Protein AF-A0A932B418-F1 (afdb_monomer)

Secondary structure (DSSP, 8-state):
-HHHHHHHHHHHHH-S-------TTHHHHHHHTT-SSHHHHHHHHHHHHHHHHS---

Radius of gyration: 13.18 Å; Cα contacts (8 Å, |Δi|>4): 29; chains: 1; bounding box: 28×29×33 Å

Mean predicted aligned error: 4.32 Å

Structure (mmCIF, N/CA/C/O backbone):
data_AF-A0A932B418-F1
#
_entry.id   AF-A0A932B418-F1
#
loop_
_atom_site.group_PDB
_atom_site.id
_atom_site.type_symbol
_atom_site.label_atom_id
_atom_site.label_alt_id
_atom_site.label_comp_id
_atom_site.label_asym_id
_atom_site.label_entity_id
_atom_site.label_seq_id
_atom_site.pdbx_PDB_ins_code
_atom_site.Cartn_x
_atom_site.Cartn_y
_atom_site.Cartn_z
_atom_site.occupancy
_atom_site.B_iso_or_equiv
_atom_site.auth_seq_id
_atom_site.auth_comp_id
_atom_site.auth_asym_id
_atom_site.auth_atom_id
_atom_site.pdbx_PDB_model_num
ATOM 1 N N . LEU A 1 1 ? 1.611 15.900 0.361 1.00 78.06 1 LEU A N 1
ATOM 2 C CA . LEU A 1 1 ? 0.373 16.613 0.795 1.00 78.06 1 LEU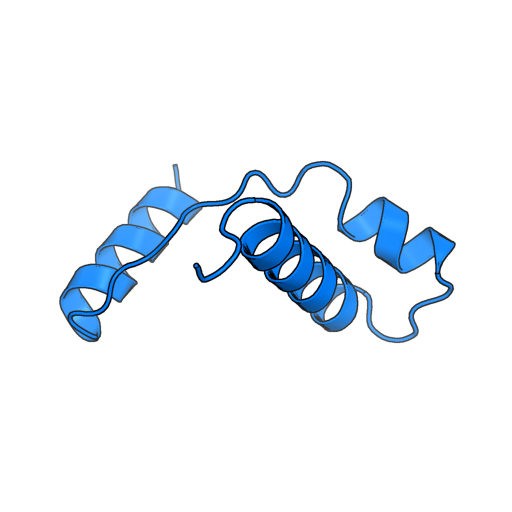 A CA 1
ATOM 3 C C . LEU A 1 1 ? -0.904 16.133 0.094 1.00 78.06 1 LEU A C 1
ATOM 5 O O . LEU A 1 1 ? -1.913 16.010 0.775 1.00 78.06 1 LEU A O 1
ATOM 9 N N . ARG A 1 2 ? -0.901 15.870 -1.225 1.00 90.69 2 ARG A N 1
ATOM 10 C CA . ARG A 1 2 ? -2.106 15.417 -1.955 1.00 90.69 2 ARG A CA 1
ATOM 11 C C . ARG A 1 2 ? -2.642 14.062 -1.465 1.00 90.69 2 ARG A C 1
ATOM 13 O O . ARG A 1 2 ? -3.821 13.987 -1.146 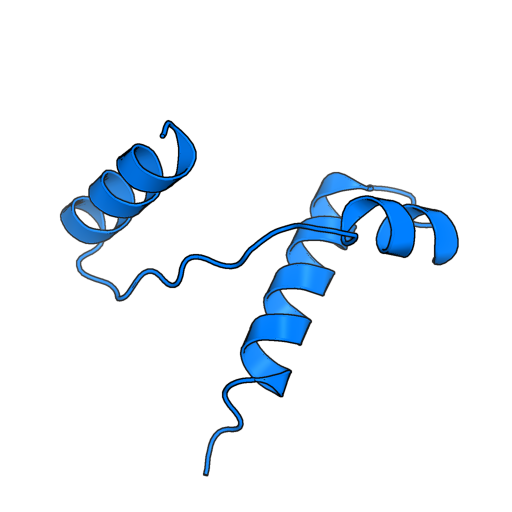1.00 90.69 2 ARG A O 1
ATOM 20 N N . ALA A 1 3 ? -1.771 13.063 -1.292 1.00 90.25 3 ALA A N 1
ATOM 21 C CA . ALA A 1 3 ? -2.146 11.741 -0.772 1.00 90.25 3 ALA A CA 1
ATOM 22 C C . ALA A 1 3 ? -2.815 11.814 0.615 1.00 90.25 3 ALA A C 1
ATOM 24 O O . ALA A 1 3 ? -3.907 11.296 0.799 1.00 90.25 3 ALA A O 1
ATOM 25 N N . ARG A 1 4 ? -2.240 12.584 1.551 1.00 91.38 4 ARG A N 1
ATOM 26 C CA . ARG A 1 4 ? -2.833 12.841 2.879 1.00 91.38 4 ARG A CA 1
ATOM 27 C C . ARG A 1 4 ? -4.244 13.430 2.816 1.00 91.38 4 ARG A C 1
ATOM 29 O O . ARG A 1 4 ? -5.128 13.021 3.561 1.00 91.38 4 ARG A O 1
ATOM 36 N N . LYS A 1 5 ? -4.472 14.404 1.925 1.00 95.50 5 LYS A N 1
ATOM 37 C CA . LYS A 1 5 ? -5.811 14.991 1.734 1.00 95.50 5 LYS A CA 1
ATOM 38 C C . LYS A 1 5 ? -6.796 13.957 1.196 1.00 95.50 5 LYS A C 1
ATOM 40 O O . LYS A 1 5 ? -7.916 13.887 1.691 1.00 95.50 5 LYS A O 1
ATOM 45 N N . PHE A 1 6 ? -6.369 13.154 0.227 1.00 95.19 6 PHE A N 1
ATOM 46 C CA . PHE A 1 6 ? -7.176 12.066 -0.313 1.00 95.19 6 PHE A CA 1
ATOM 47 C C . PHE A 1 6 ? -7.515 11.023 0.765 1.00 95.19 6 PHE A C 1
ATOM 49 O O . PHE A 1 6 ? -8.681 10.684 0.933 1.00 95.19 6 PHE A O 1
ATOM 56 N N . GLY A 1 7 ? -6.544 10.618 1.588 1.00 94.94 7 GLY A N 1
ATOM 57 C CA . GLY A 1 7 ? -6.779 9.734 2.734 1.00 94.94 7 GLY A CA 1
ATOM 58 C C . GLY A 1 7 ? -7.810 10.298 3.718 1.00 94.94 7 GLY A C 1
ATOM 59 O O . GLY A 1 7 ? -8.718 9.587 4.142 1.00 94.94 7 GLY A O 1
ATOM 60 N N . GLY A 1 8 ? -7.747 11.601 4.014 1.00 95.94 8 GLY A N 1
ATOM 61 C CA . GLY A 1 8 ? -8.765 12.284 4.820 1.00 95.94 8 GLY A CA 1
ATOM 62 C C . GLY A 1 8 ? -10.166 12.254 4.195 1.00 95.94 8 GLY A C 1
ATOM 63 O O . GLY A 1 8 ? -11.144 11.997 4.896 1.00 95.94 8 GLY A O 1
ATOM 64 N N . GLN A 1 9 ? -10.271 12.456 2.877 1.00 97.38 9 GLN A N 1
ATOM 65 C CA . GLN A 1 9 ? -11.542 12.344 2.149 1.00 97.38 9 GLN A CA 1
ATOM 66 C C . GLN A 1 9 ? -12.111 10.922 2.207 1.00 97.38 9 GLN A C 1
ATOM 68 O O . GLN A 1 9 ? -13.310 10.760 2.422 1.00 97.38 9 GLN A O 1
ATOM 73 N N . LEU A 1 10 ? -11.267 9.896 2.062 1.00 97.38 10 LEU A N 1
ATOM 74 C CA . LEU A 1 10 ? -11.682 8.496 2.169 1.00 97.38 10 LEU A CA 1
ATOM 75 C C . LEU A 1 10 ? -12.211 8.167 3.570 1.00 97.38 10 LEU A C 1
ATOM 77 O O . LEU A 1 10 ? -13.299 7.602 3.682 1.00 97.38 10 LEU A O 1
ATOM 81 N N . ARG A 1 11 ? -11.498 8.592 4.626 1.00 96.75 11 ARG A N 1
ATOM 82 C CA . ARG A 1 11 ? -11.946 8.418 6.021 1.00 96.75 11 ARG A CA 1
ATOM 83 C C . ARG A 1 11 ? -13.329 9.025 6.243 1.00 96.75 11 ARG A C 1
ATOM 85 O O . ARG A 1 11 ? -14.204 8.354 6.775 1.00 96.75 11 ARG A O 1
ATOM 92 N N . GLY A 1 12 ? -13.539 10.270 5.808 1.00 96.88 12 GLY A N 1
ATOM 93 C CA . GLY A 1 12 ? -14.819 10.963 5.986 1.00 96.88 12 GLY A CA 1
ATOM 94 C C . GLY A 1 12 ? -15.958 10.387 5.141 1.00 96.88 12 GLY A C 1
ATOM 95 O O . GLY A 1 12 ? -17.096 10.350 5.589 1.00 96.88 12 GLY A O 1
ATOM 96 N N . ARG A 1 13 ? -15.670 9.921 3.920 1.00 97.81 13 ARG A N 1
ATOM 97 C CA . ARG A 1 13 ? -16.695 9.387 3.012 1.00 97.81 13 ARG A CA 1
ATOM 98 C C . ARG A 1 13 ? -17.166 7.991 3.411 1.00 97.81 13 ARG A C 1
ATOM 100 O O . ARG A 1 13 ? -18.358 7.714 3.332 1.00 97.81 13 ARG A O 1
ATOM 107 N N . PHE A 1 14 ? -16.238 7.114 3.785 1.00 96.94 14 PHE A N 1
ATOM 108 C CA . PHE A 1 14 ? -16.529 5.696 4.007 1.00 96.94 14 PHE A CA 1
ATOM 109 C C . PHE A 1 14 ? -16.597 5.310 5.483 1.00 96.94 14 PHE A C 1
ATOM 111 O O . PHE A 1 14 ? -17.072 4.222 5.784 1.00 96.94 14 PHE A O 1
ATOM 118 N N . HIS A 1 15 ? -16.164 6.184 6.396 1.00 94.88 15 HIS A N 1
ATOM 119 C CA . HIS A 1 15 ? -16.114 5.914 7.838 1.00 94.88 15 HIS A CA 1
ATOM 120 C C . HIS A 1 15 ? -15.286 4.666 8.195 1.00 94.88 15 HIS A C 1
ATOM 122 O O . HIS A 1 15 ? -15.524 4.020 9.212 1.00 94.88 15 HIS A O 1
ATOM 128 N N . LEU A 1 16 ? -14.297 4.337 7.359 1.00 95.31 16 LEU A N 1
ATOM 129 C CA . LEU A 1 16 ? -13.372 3.227 7.571 1.00 95.31 16 LEU A CA 1
ATOM 130 C C . LEU A 1 16 ? -11.973 3.747 7.935 1.00 95.31 16 LEU A C 1
ATOM 132 O O . LEU A 1 16 ? -11.592 4.843 7.499 1.00 95.31 16 LEU A O 1
ATOM 136 N N . PRO A 1 17 ? -11.182 2.971 8.702 1.00 92.44 17 PRO A N 1
ATOM 137 C CA . PRO A 1 17 ? -9.766 3.252 8.890 1.00 92.44 17 PRO A CA 1
ATOM 138 C C . PRO A 1 17 ? -9.047 3.345 7.541 1.00 92.44 17 PRO A C 1
ATOM 140 O O . PRO A 1 17 ? -9.255 2.528 6.649 1.00 92.44 17 PRO A O 1
ATOM 143 N N . VAL A 1 18 ? -8.182 4.348 7.399 1.00 93.81 18 VAL A N 1
ATOM 144 C CA . VAL A 1 18 ? -7.305 4.497 6.229 1.00 93.81 18 VAL A CA 1
ATOM 145 C C . VAL A 1 18 ? -5.877 4.527 6.734 1.00 93.81 18 VAL A C 1
ATOM 147 O O . VAL A 1 18 ? -5.526 5.420 7.513 1.00 93.81 18 VAL A O 1
ATOM 150 N N . HIS A 1 19 ? -5.082 3.561 6.290 1.00 91.00 19 HIS A N 1
ATOM 151 C CA . HIS A 1 19 ? -3.664 3.444 6.601 1.00 91.00 19 HIS A CA 1
ATOM 152 C C . HIS A 1 19 ? -2.857 4.061 5.460 1.00 91.00 19 HIS A C 1
ATOM 154 O O . HIS A 1 19 ? -3.081 3.745 4.294 1.00 91.00 19 HIS A O 1
ATOM 160 N N . GLU A 1 20 ? -1.958 4.983 5.790 1.00 89.25 20 GLU A N 1
ATOM 161 C CA . GLU A 1 20 ? -1.041 5.572 4.816 1.00 89.25 20 GLU A CA 1
ATOM 162 C C . GLU A 1 20 ? 0.260 4.765 4.837 1.00 89.25 20 GLU A C 1
ATOM 164 O O . GLU A 1 20 ? 0.866 4.620 5.898 1.00 89.25 20 GLU A O 1
ATOM 169 N N . VAL A 1 21 ? 0.668 4.242 3.680 1.00 84.44 21 VAL A N 1
ATOM 170 C CA . VAL A 1 21 ? 1.910 3.476 3.495 1.00 84.44 21 VAL A CA 1
ATOM 171 C C . VAL A 1 21 ? 2.852 4.298 2.615 1.00 84.44 21 VAL A C 1
ATOM 173 O O . VAL A 1 21 ? 2.401 4.968 1.683 1.00 84.44 21 VAL A O 1
ATOM 176 N N . ASP A 1 22 ? 4.148 4.297 2.930 1.00 83.38 22 ASP A N 1
ATOM 177 C CA . ASP A 1 22 ? 5.162 4.933 2.084 1.00 83.38 22 ASP A CA 1
ATOM 178 C C . ASP A 1 22 ? 5.440 4.030 0.874 1.00 83.38 22 ASP A C 1
ATOM 180 O O . ASP A 1 22 ? 5.856 2.890 1.038 1.00 83.38 22 ASP A O 1
ATOM 184 N N . GLU A 1 23 ? 5.195 4.527 -0.338 1.00 79.19 23 GLU A N 1
ATOM 185 C CA . GLU A 1 23 ? 5.215 3.725 -1.572 1.00 79.19 23 GLU A CA 1
ATOM 186 C C . GLU A 1 23 ? 6.629 3.388 -2.081 1.00 79.19 23 GLU A C 1
ATOM 188 O O . GLU A 1 23 ? 6.805 2.730 -3.105 1.00 79.19 23 GLU A O 1
ATOM 193 N N . ARG A 1 24 ? 7.676 3.846 -1.392 1.00 78.50 24 ARG A N 1
ATOM 194 C CA . ARG A 1 24 ? 9.055 3.694 -1.869 1.00 78.50 24 ARG A CA 1
ATOM 195 C C . ARG A 1 24 ? 9.337 2.243 -2.259 1.00 78.50 24 ARG A C 1
ATOM 197 O O . ARG A 1 24 ? 9.211 1.343 -1.443 1.00 78.50 24 ARG A O 1
ATOM 204 N N . TYR A 1 25 ? 9.773 2.078 -3.508 1.00 80.69 25 TYR A N 1
ATOM 205 C CA . TYR A 1 25 ? 10.210 0.826 -4.134 1.00 80.69 25 TYR A CA 1
ATOM 206 C C . TYR A 1 25 ? 9.122 -0.101 -4.711 1.00 80.69 25 TYR A C 1
ATOM 208 O O . TYR A 1 25 ? 9.493 -0.988 -5.477 1.00 80.69 25 TYR A O 1
ATOM 216 N N . SER A 1 26 ? 7.820 0.142 -4.504 1.00 82.50 26 SER A N 1
ATOM 217 C CA . SER A 1 26 ? 6.751 -0.745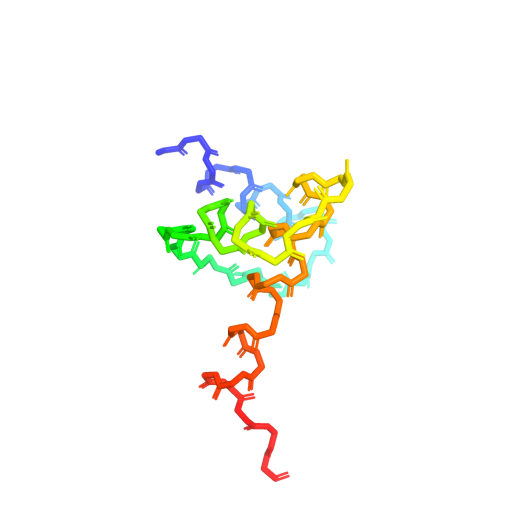 -5.018 1.00 82.50 26 SER A CA 1
ATOM 218 C C . SER A 1 26 ? 6.752 -0.884 -6.551 1.00 82.50 26 SER A C 1
ATOM 220 O O . SER A 1 26 ? 6.671 -1.990 -7.083 1.00 82.50 26 SER A O 1
ATOM 222 N N . THR A 1 27 ? 6.932 0.219 -7.285 1.00 84.50 27 THR A N 1
ATOM 2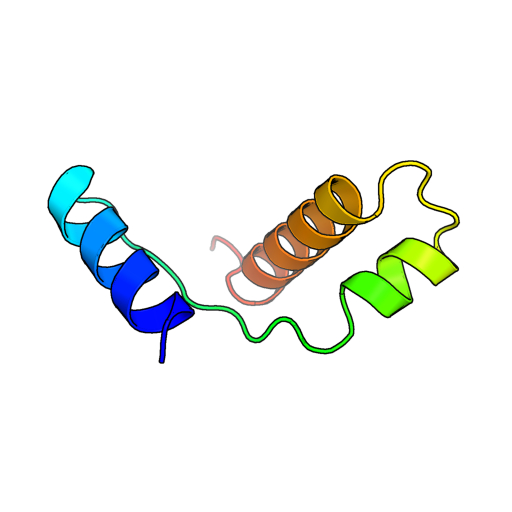23 C CA . THR A 1 27 ? 6.985 0.197 -8.757 1.00 84.50 27 THR A CA 1
ATOM 224 C C . THR A 1 27 ? 8.253 -0.481 -9.270 1.00 84.50 27 THR A C 1
ATOM 226 O O . THR A 1 27 ? 8.220 -1.189 -10.274 1.00 84.50 27 T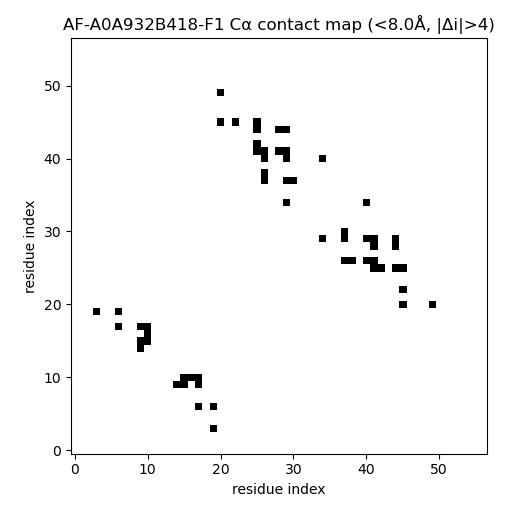HR A O 1
ATOM 229 N N . THR A 1 28 ? 9.378 -0.304 -8.573 1.00 88.06 28 THR A N 1
ATOM 230 C CA . THR A 1 28 ? 10.640 -0.979 -8.909 1.00 88.06 28 THR A CA 1
ATOM 231 C C . THR A 1 28 ? 10.499 -2.491 -8.750 1.00 88.06 28 THR A C 1
ATOM 233 O O . THR A 1 28 ? 10.933 -3.241 -9.622 1.00 88.06 28 THR A O 1
ATOM 236 N N . GLU A 1 29 ? 9.853 -2.941 -7.675 1.00 87.62 29 GLU A N 1
ATOM 237 C CA . GLU A 1 29 ? 9.552 -4.355 -7.448 1.00 87.62 29 GLU A CA 1
ATOM 238 C C . GLU A 1 29 ? 8.551 -4.906 -8.469 1.00 87.62 29 GLU A C 1
ATOM 240 O O . GLU A 1 29 ? 8.755 -5.999 -8.994 1.00 87.62 29 GLU A O 1
ATOM 245 N N . ALA A 1 30 ? 7.512 -4.146 -8.825 1.00 89.88 30 ALA A N 1
ATOM 246 C CA . ALA A 1 30 ? 6.577 -4.535 -9.880 1.00 89.88 30 ALA A CA 1
ATOM 247 C C . ALA A 1 30 ? 7.297 -4.762 -11.224 1.00 89.88 30 ALA A C 1
ATOM 249 O O . ALA A 1 30 ? 7.056 -5.769 -11.894 1.00 89.88 30 ALA A O 1
ATOM 250 N N . ILE A 1 31 ? 8.228 -3.873 -11.591 1.00 90.88 31 ILE A N 1
ATOM 251 C CA . ILE A 1 31 ? 9.061 -4.019 -12.795 1.00 90.88 31 ILE A CA 1
ATOM 252 C C . ILE A 1 31 ? 9.970 -5.249 -12.685 1.00 90.88 31 ILE A C 1
ATOM 254 O O . ILE A 1 31 ? 10.038 -6.038 -13.627 1.00 90.88 31 ILE A O 1
ATOM 258 N N . ALA A 1 32 ? 10.648 -5.439 -11.548 1.00 91.44 32 ALA A N 1
ATOM 259 C CA . ALA A 1 32 ? 11.544 -6.577 -11.325 1.00 91.44 32 ALA A CA 1
ATOM 260 C C . ALA A 1 32 ? 10.810 -7.927 -11.405 1.00 91.44 32 ALA A C 1
ATOM 262 O O . ALA A 1 32 ? 11.359 -8.900 -11.918 1.00 91.44 32 ALA A O 1
ATOM 263 N N . ASN A 1 33 ? 9.548 -7.963 -10.975 1.00 89.56 33 ASN A N 1
ATOM 264 C CA . ASN A 1 33 ? 8.672 -9.129 -11.075 1.00 89.56 33 ASN A CA 1
ATOM 265 C C . ASN A 1 33 ? 8.075 -9.334 -12.481 1.00 89.56 33 ASN A C 1
ATOM 267 O O . ASN A 1 33 ? 7.282 -10.253 -12.683 1.00 89.56 33 ASN A O 1
ATOM 271 N N . GLY A 1 34 ? 8.430 -8.496 -13.463 1.00 91.44 34 GLY A N 1
ATOM 272 C CA . GLY A 1 34 ? 7.935 -8.602 -14.835 1.00 91.44 34 GLY A CA 1
ATOM 273 C C . GLY A 1 34 ? 6.438 -8.320 -14.961 1.00 91.44 34 GLY A C 1
ATOM 274 O O . GLY A 1 34 ? 5.773 -8.902 -15.822 1.00 91.44 34 GLY 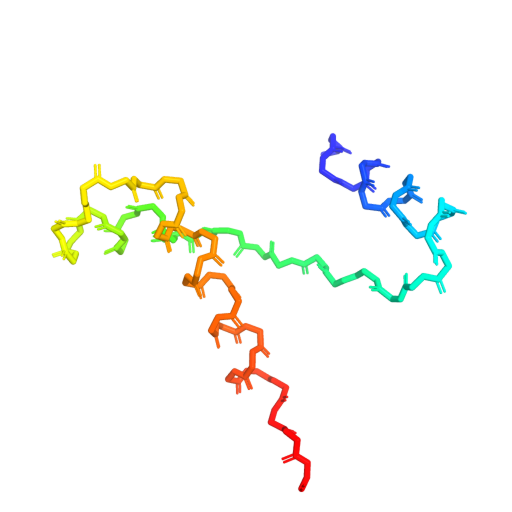A O 1
ATOM 275 N N . ALA A 1 35 ? 5.884 -7.467 -14.093 1.00 92.56 35 ALA A N 1
ATOM 276 C CA . ALA A 1 35 ? 4.459 -7.182 -14.092 1.00 92.56 35 ALA A CA 1
ATOM 277 C C . ALA A 1 35 ? 4.012 -6.544 -15.415 1.00 92.56 35 ALA A C 1
ATOM 279 O O . ALA A 1 35 ? 4.588 -5.569 -15.898 1.00 92.56 35 ALA A O 1
ATOM 280 N N . ARG A 1 36 ? 2.934 -7.090 -15.988 1.00 91.31 36 ARG A N 1
ATOM 281 C CA . ARG A 1 36 ? 2.299 -6.548 -17.197 1.00 91.31 36 ARG A CA 1
ATOM 282 C C . ARG A 1 36 ? 1.563 -5.233 -16.927 1.00 91.31 36 ARG A C 1
ATOM 284 O O . ARG A 1 36 ? 1.512 -4.380 -17.806 1.00 91.31 36 ARG A O 1
ATOM 291 N N . ASP A 1 37 ? 0.987 -5.103 -15.735 1.00 94.31 37 ASP A N 1
ATOM 292 C CA . ASP A 1 37 ? 0.322 -3.897 -15.242 1.00 94.31 37 ASP A CA 1
ATOM 293 C C . ASP A 1 37 ? 1.043 -3.439 -13.973 1.00 94.31 37 ASP A C 1
ATOM 295 O O . ASP A 1 37 ? 0.965 -4.088 -12.926 1.00 94.31 37 ASP A O 1
ATOM 299 N N . LEU A 1 38 ? 1.799 -2.350 -14.103 1.00 90.88 38 LEU A N 1
ATOM 300 C CA . LEU A 1 38 ? 2.633 -1.838 -13.023 1.00 90.88 38 LEU A CA 1
ATOM 301 C C . LEU A 1 38 ? 1.802 -1.219 -11.900 1.00 90.88 38 LEU A C 1
ATOM 303 O O . LEU A 1 38 ? 2.204 -1.331 -10.745 1.00 90.88 38 LEU A O 1
ATOM 307 N N . ASP A 1 39 ? 0.653 -0.616 -12.203 1.00 91.06 39 ASP A N 1
ATOM 308 C CA . ASP A 1 39 ? -0.178 0.061 -11.205 1.00 91.06 39 ASP A CA 1
ATOM 309 C C . ASP A 1 39 ? -0.872 -0.969 -10.312 1.00 91.06 39 ASP A C 1
ATOM 311 O O . ASP A 1 39 ? -0.796 -0.899 -9.082 1.00 91.06 39 ASP A O 1
ATOM 315 N N . ALA A 1 40 ? -1.486 -1.984 -10.927 1.00 92.56 40 ALA A N 1
ATOM 316 C CA . ALA A 1 40 ? -2.131 -3.068 -10.193 1.00 92.56 40 ALA A CA 1
ATOM 317 C C . ALA A 1 40 ? -1.118 -3.867 -9.357 1.00 92.56 40 ALA A C 1
ATOM 319 O O . ALA A 1 40 ? -1.388 -4.198 -8.200 1.00 92.56 40 ALA A O 1
ATOM 320 N N . ALA A 1 41 ? 0.063 -4.147 -9.919 1.00 94.12 41 ALA A N 1
ATOM 321 C CA . ALA A 1 41 ? 1.122 -4.847 -9.202 1.00 94.12 41 ALA A CA 1
ATOM 322 C C . ALA A 1 41 ? 1.683 -4.013 -8.042 1.00 94.12 41 ALA A C 1
ATOM 324 O O . ALA A 1 41 ? 1.839 -4.542 -6.943 1.00 94.12 41 ALA A O 1
ATOM 325 N N . SER A 1 42 ? 1.913 -2.711 -8.241 1.00 91.25 42 SER A N 1
ATOM 326 C CA . SER A 1 42 ? 2.368 -1.813 -7.170 1.00 91.25 42 SER A CA 1
ATOM 327 C C . SER A 1 42 ? 1.346 -1.761 -6.030 1.00 91.25 42 SER A C 1
ATOM 329 O O . SER A 1 42 ? 1.719 -1.894 -4.867 1.00 91.25 42 SER A O 1
ATOM 331 N N . ALA A 1 43 ? 0.047 -1.669 -6.341 1.00 91.88 43 ALA A N 1
ATOM 332 C CA . ALA A 1 43 ? -1.013 -1.702 -5.332 1.00 91.88 43 ALA A CA 1
ATOM 333 C C . ALA A 1 43 ? -1.049 -3.027 -4.548 1.00 91.88 43 ALA A C 1
ATOM 335 O O . ALA A 1 43 ? -1.220 -3.016 -3.328 1.00 91.88 43 ALA A O 1
ATOM 336 N N . ALA A 1 44 ? -0.857 -4.165 -5.225 1.00 92.94 44 ALA A N 1
ATOM 337 C CA . ALA A 1 44 ? -0.789 -5.474 -4.577 1.00 92.94 44 ALA A CA 1
ATOM 338 C C . ALA A 1 44 ? 0.427 -5.595 -3.643 1.00 92.94 44 ALA A C 1
ATOM 340 O O . ALA A 1 44 ? 0.298 -6.121 -2.539 1.00 92.94 44 ALA A O 1
ATOM 341 N N . ILE A 1 45 ? 1.582 -5.062 -4.051 1.00 92.12 45 ILE A N 1
ATOM 342 C CA . ILE A 1 45 ? 2.801 -5.022 -3.232 1.00 92.12 45 ILE A CA 1
ATOM 343 C C . ILE A 1 45 ? 2.572 -4.192 -1.964 1.00 92.12 45 I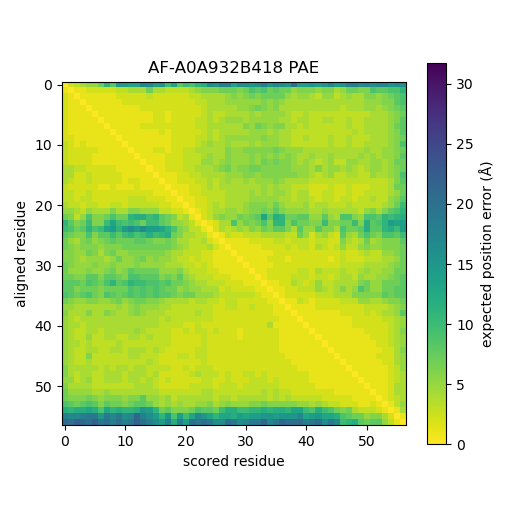LE A C 1
ATOM 345 O O . ILE A 1 45 ? 2.846 -4.670 -0.864 1.00 92.12 45 ILE A O 1
ATOM 349 N N . LEU A 1 46 ? 1.989 -2.995 -2.087 1.00 90.69 46 LEU A N 1
ATOM 350 C CA . LEU A 1 46 ? 1.658 -2.151 -0.931 1.00 90.69 46 LEU A CA 1
ATOM 351 C C . LEU A 1 46 ? 0.690 -2.844 0.036 1.00 90.69 46 LEU A C 1
ATOM 353 O O . LEU A 1 46 ? 0.843 -2.744 1.254 1.00 90.69 46 LEU A O 1
ATOM 357 N N . LEU A 1 47 ? -0.300 -3.565 -0.496 1.00 91.38 47 LEU A N 1
ATOM 358 C CA . LEU A 1 47 ? -1.239 -4.334 0.317 1.00 91.38 47 LEU A CA 1
ATOM 359 C C . LEU A 1 47 ? -0.540 -5.486 1.052 1.00 91.38 47 LEU A C 1
ATOM 361 O O . LEU A 1 47 ? -0.800 -5.709 2.234 1.00 91.38 47 LEU A O 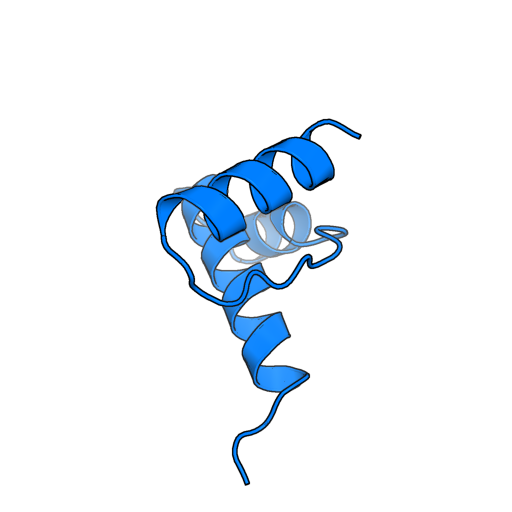1
ATOM 365 N N . GLN A 1 48 ? 0.367 -6.196 0.381 1.00 91.38 48 GLN A N 1
ATOM 366 C CA . GLN A 1 48 ? 1.134 -7.270 1.005 1.00 91.38 48 GLN A CA 1
ATOM 367 C C . GLN A 1 48 ? 2.043 -6.738 2.117 1.00 91.38 48 GLN A C 1
ATOM 369 O O . GLN A 1 48 ? 2.109 -7.339 3.189 1.00 91.38 48 GLN A O 1
ATOM 374 N N . GLN A 1 49 ? 2.696 -5.593 1.898 1.00 89.75 49 GLN A N 1
ATOM 375 C CA . GLN A 1 49 ? 3.494 -4.927 2.924 1.00 89.75 49 GLN A CA 1
ATOM 376 C C . GLN A 1 49 ? 2.647 -4.602 4.161 1.00 89.75 49 GLN A C 1
ATOM 378 O O . GLN A 1 49 ? 3.051 -4.920 5.277 1.00 89.75 49 GLN A O 1
ATOM 383 N N . TYR A 1 50 ? 1.442 -4.052 3.974 1.00 89.88 50 TYR A N 1
ATOM 384 C CA . TYR A 1 50 ? 0.533 -3.771 5.085 1.00 89.88 50 TYR A CA 1
ATOM 385 C C . TYR A 1 50 ? 0.239 -5.017 5.935 1.00 89.88 50 TYR A C 1
ATOM 387 O O . TYR A 1 50 ? 0.310 -4.939 7.161 1.00 89.88 50 TYR A O 1
ATOM 395 N N . PHE A 1 51 ? -0.048 -6.163 5.306 1.00 90.44 51 PHE A N 1
ATOM 396 C CA . PHE A 1 51 ? -0.312 -7.412 6.028 1.00 90.44 51 PHE A CA 1
ATOM 397 C C . PHE A 1 51 ? 0.921 -7.983 6.730 1.00 90.44 51 PHE A C 1
ATOM 399 O O . PHE A 1 51 ? 0.788 -8.527 7.824 1.00 90.44 51 PHE A O 1
ATOM 406 N N . ASN A 1 52 ? 2.107 -7.842 6.135 1.00 89.19 52 ASN A N 1
ATOM 407 C CA . ASN A 1 52 ? 3.356 -8.279 6.759 1.00 89.19 52 ASN A CA 1
ATOM 408 C C . ASN A 1 52 ? 3.668 -7.465 8.026 1.00 89.19 52 ASN A C 1
ATOM 410 O O . ASN A 1 52 ? 4.121 -8.032 9.018 1.00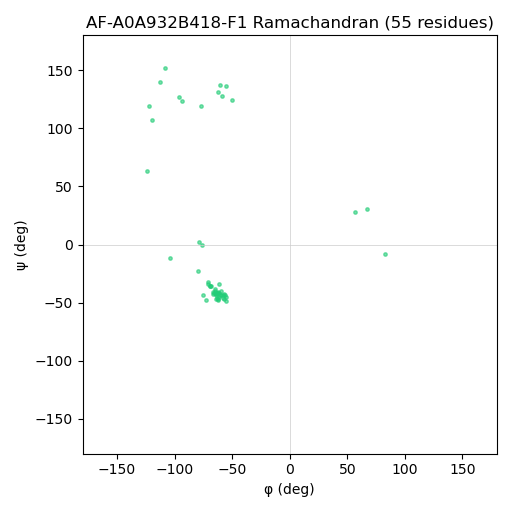 89.19 52 ASN A O 1
ATOM 414 N N . ASP A 1 53 ? 3.390 -6.158 7.998 1.00 87.75 53 ASP A N 1
ATOM 415 C CA . ASP A 1 53 ? 3.625 -5.246 9.123 1.00 87.75 53 ASP A CA 1
ATOM 416 C C . ASP A 1 53 ? 2.528 -5.335 10.204 1.00 87.75 53 ASP A C 1
ATOM 418 O O . ASP A 1 53 ? 2.764 -4.983 11.361 1.00 87.75 53 ASP A O 1
ATOM 422 N N . HIS A 1 54 ? 1.327 -5.806 9.843 1.00 86.88 54 HIS A N 1
ATOM 423 C CA . HIS A 1 54 ? 0.167 -5.946 10.735 1.00 86.88 54 HIS A CA 1
ATOM 424 C C . HIS A 1 54 ? -0.357 -7.391 10.746 1.00 86.88 54 HIS A C 1
ATOM 426 O O . HIS A 1 54 ? -1.501 -7.633 10.336 1.00 86.88 54 HIS A O 1
ATOM 432 N N . PRO A 1 55 ? 0.449 -8.366 11.204 1.00 78.81 55 PRO A N 1
ATOM 433 C CA . PRO A 1 55 ? -0.007 -9.741 11.309 1.00 78.81 55 PRO A CA 1
ATOM 434 C C . PRO A 1 55 ? -1.233 -9.799 12.230 1.00 78.81 55 PRO A C 1
ATOM 436 O O . PRO A 1 55 ? -1.221 -9.266 13.342 1.00 78.81 55 PRO A O 1
ATOM 439 N N . GLN A 1 56 ? -2.313 -10.414 11.742 1.00 70.44 56 GLN A N 1
ATOM 440 C CA . GLN A 1 56 ? -3.459 -10.749 12.587 1.00 70.44 56 GLN A CA 1
ATOM 441 C C . GLN A 1 56 ? -2.958 -11.704 13.692 1.00 70.44 56 GLN A C 1
ATOM 443 O O . GLN A 1 56 ? -2.144 -12.578 13.378 1.00 70.44 56 GLN A O 1
ATOM 448 N N . PRO A 1 57 ? -3.378 -11.521 14.955 1.00 57.81 57 PRO A N 1
ATOM 449 C CA . PRO A 1 57 ? -2.979 -12.395 16.056 1.00 57.81 57 PRO A CA 1
ATOM 450 C C . PRO A 1 57 ? -3.448 -13.844 15.872 1.00 57.81 57 PRO A C 1
ATOM 452 O O . PRO A 1 57 ? -4.481 -14.061 15.195 1.00 57.81 57 PRO A O 1
#

Nearest PDB structures (foldseek):
  4bx9-assembly1_C  TM=3.891E-01  e=9.276E+00  Homo sapiens

Sequence (57 aa):
LRARKFGGQLRGRFHLPVHEVDERYSTTEAIANGARDLDAASAAILLQQYFNDHPQP

Foldseek 3Di:
DVVVVVQVVCCVPPVDDDDDDDLPCLLVVCVVVVHPDSVVSSVVVRVVVVCVVPPDD

Solvent-accessible surface area (backbone atoms only — not comparable to full-atom values): 3525 Å² total; per-residue (Å²): 112,70,67,61,53,50,47,50,51,49,29,72,73,69,74,46,92,70,87,88,76,85,67,83,61,32,57,61,50,17,55,75,70,65,46,92,50,47,67,66,39,20,54,51,47,54,52,50,50,52,47,72,78,54,64,80,131

pLDDT: mean 89.53, std 6.98, range [57.81, 97.81]